Protein AF-A0A1Q3K6P3-F1 (afdb_monomer_lite)

Foldseek 3Di:
DFFWAFPVVRDTDDLQDDPPDPLPNLCVLLVVLVVLLVVLLPDLDPVSLVVNLVSLVVQLVSLVVCVCVQQDDDPNTGIDGDPNSVVSNVVSVVSNVCSVDRDHDDPPVVVVVVPPPDDDD

Structure (mmCIF, N/CA/C/O backbone):
data_AF-A0A1Q3K6P3-F1
#
_entry.id   AF-A0A1Q3K6P3-F1
#
loop_
_atom_site.group_PDB
_atom_site.id
_atom_site.type_symbol
_atom_site.label_atom_id
_atom_site.label_alt_id
_atom_site.label_comp_id
_atom_site.label_asym_id
_atom_site.label_entity_id
_atom_site.label_seq_id
_atom_site.pdbx_PDB_ins_code
_atom_site.Cartn_x
_atom_site.Cartn_y
_atom_site.Cartn_z
_atom_site.occupancy
_atom_site.B_iso_or_equiv
_atom_site.auth_seq_id
_atom_site.auth_comp_id
_atom_site.auth_asym_id
_atom_site.auth_atom_id
_atom_site.pdbx_PDB_model_num
ATOM 1 N N . MET A 1 1 ? 8.022 -10.557 -2.639 1.00 81.94 1 MET A N 1
ATOM 2 C CA . MET A 1 1 ? 6.909 -10.798 -3.584 1.00 81.94 1 MET A CA 1
ATOM 3 C C . MET A 1 1 ? 7.077 -9.873 -4.776 1.00 81.94 1 MET A C 1
ATOM 5 O O . MET A 1 1 ? 7.142 -8.666 -4.547 1.00 81.94 1 MET A O 1
ATOM 9 N N . PRO A 1 2 ? 7.186 -10.412 -6.000 1.00 88.62 2 PRO A N 1
ATOM 10 C CA . PRO A 1 2 ? 7.361 -9.609 -7.206 1.00 88.62 2 PRO A CA 1
ATOM 11 C C . PRO A 1 2 ? 6.082 -8.830 -7.526 1.00 88.62 2 PRO A C 1
ATOM 13 O O . PRO A 1 2 ? 4.973 -9.328 -7.317 1.00 88.62 2 PRO A O 1
ATOM 16 N N . TRP A 1 3 ? 6.238 -7.586 -7.973 1.00 89.81 3 TRP A N 1
ATOM 17 C CA . TRP A 1 3 ? 5.133 -6.719 -8.397 1.00 89.81 3 TRP A CA 1
ATOM 18 C C . TRP A 1 3 ? 5.070 -6.627 -9.914 1.00 89.81 3 TRP A C 1
ATOM 20 O O . TRP A 1 3 ? 3.981 -6.697 -10.481 1.00 89.81 3 TRP A O 1
ATOM 30 N N . VAL A 1 4 ? 6.231 -6.522 -10.556 1.00 91.00 4 VAL A N 1
ATOM 31 C CA . VAL A 1 4 ? 6.359 -6.406 -12.003 1.00 91.00 4 VAL A CA 1
ATOM 32 C C . VAL A 1 4 ? 7.633 -7.104 -12.478 1.00 91.00 4 VAL A C 1
ATOM 34 O O . VAL A 1 4 ? 8.648 -7.052 -11.785 1.00 91.00 4 VAL A O 1
ATOM 37 N N . HIS A 1 5 ? 7.590 -7.713 -13.660 1.00 90.25 5 HIS A N 1
ATOM 38 C CA . HIS A 1 5 ? 8.774 -8.173 -14.383 1.00 90.25 5 HIS A CA 1
ATOM 39 C C . HIS A 1 5 ? 8.963 -7.357 -15.674 1.00 90.25 5 HIS A C 1
ATOM 41 O O . HIS A 1 5 ? 7.995 -7.100 -16.392 1.00 90.25 5 HIS A O 1
ATOM 47 N N . ILE A 1 6 ? 10.188 -6.891 -15.933 1.00 87.50 6 ILE A N 1
ATOM 48 C CA . ILE A 1 6 ? 10.556 -6.130 -17.135 1.00 87.50 6 ILE A CA 1
ATOM 49 C C . ILE A 1 6 ? 11.456 -7.017 -17.999 1.00 87.50 6 ILE A C 1
ATOM 51 O O . ILE A 1 6 ? 12.606 -7.262 -17.634 1.00 87.50 6 ILE A O 1
ATOM 55 N N . GLU A 1 7 ? 10.930 -7.465 -19.139 1.00 85.00 7 GLU A N 1
ATOM 56 C CA . GLU A 1 7 ? 11.573 -8.447 -20.027 1.00 85.00 7 GLU A CA 1
ATOM 57 C C . GLU A 1 7 ? 12.905 -7.957 -20.621 1.00 85.00 7 GLU A C 1
ATOM 59 O O . GLU A 1 7 ? 13.891 -8.689 -20.624 1.00 85.00 7 GLU A O 1
ATOM 64 N N . SER A 1 8 ? 12.987 -6.703 -21.076 1.00 81.94 8 SER A N 1
ATOM 65 C CA . SER A 1 8 ? 14.176 -6.182 -21.778 1.00 81.94 8 SER A CA 1
ATOM 66 C C . SER A 1 8 ? 15.452 -6.159 -20.964 1.00 81.94 8 SER A C 1
ATOM 68 O O . SER A 1 8 ? 16.539 -6.404 -21.482 1.00 81.94 8 SER A O 1
ATOM 70 N N . VAL A 1 9 ? 15.318 -5.835 -19.685 1.00 82.88 9 VAL A N 1
ATOM 71 C CA . VAL A 1 9 ? 16.425 -5.775 -18.731 1.00 82.88 9 VAL A CA 1
ATOM 72 C C . VAL A 1 9 ? 16.454 -7.002 -17.822 1.00 82.88 9 VAL A C 1
ATOM 74 O O . VAL A 1 9 ? 17.298 -7.064 -16.931 1.00 82.88 9 VAL A O 1
ATOM 77 N N . ASN A 1 10 ? 15.547 -7.965 -18.042 1.00 84.31 10 ASN A N 1
ATOM 78 C CA . ASN A 1 10 ? 15.338 -9.159 -17.222 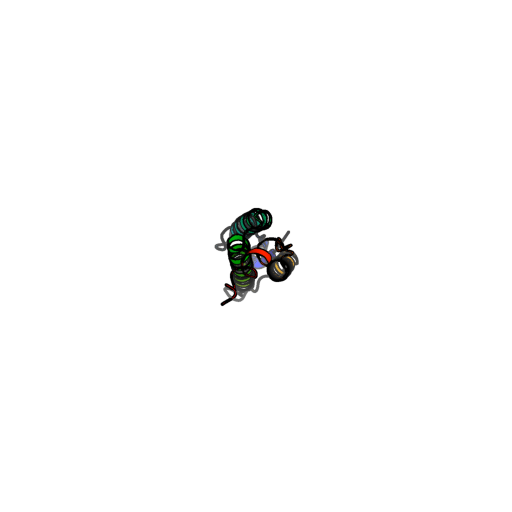1.00 84.31 10 ASN A CA 1
ATOM 79 C C . ASN A 1 10 ? 15.348 -8.834 -15.717 1.00 84.31 10 ASN A C 1
ATOM 81 O O . ASN A 1 10 ? 16.100 -9.407 -14.924 1.00 84.31 10 ASN A O 1
ATOM 85 N N . LEU A 1 11 ? 14.547 -7.835 -15.334 1.00 85.44 11 LEU A N 1
ATOM 86 C CA . LEU A 1 11 ? 14.558 -7.269 -13.989 1.00 85.44 11 LEU A CA 1
ATOM 87 C C . LEU A 1 11 ? 13.208 -7.461 -13.311 1.00 85.44 11 LEU A C 1
ATOM 89 O O . LEU A 1 11 ? 12.161 -7.046 -13.810 1.00 85.44 11 LEU A O 1
ATOM 93 N N . THR A 1 12 ? 13.242 -8.072 -12.128 1.00 86.75 12 THR A N 1
ATOM 94 C CA . THR A 1 12 ? 12.048 -8.295 -11.313 1.00 86.75 12 THR A CA 1
ATOM 95 C C . THR A 1 12 ? 11.956 -7.228 -10.235 1.00 86.75 12 THR A C 1
ATOM 97 O O . THR A 1 12 ? 12.736 -7.211 -9.288 1.00 86.75 12 THR A O 1
ATOM 100 N N . VAL A 1 13 ? 10.971 -6.347 -10.371 1.00 88.81 13 VAL A N 1
ATOM 101 C CA . VAL A 1 13 ? 10.717 -5.238 -9.454 1.00 88.81 13 VAL A CA 1
ATOM 102 C C . VAL A 1 13 ? 9.748 -5.688 -8.362 1.00 88.81 13 VAL A C 1
ATOM 104 O O . VAL A 1 13 ? 8.706 -6.301 -8.621 1.00 88.81 13 VAL A O 1
ATOM 107 N N . SER A 1 14 ? 10.053 -5.341 -7.117 1.00 90.25 14 SER A N 1
ATOM 108 C CA . SER A 1 14 ? 9.166 -5.507 -5.965 1.00 90.25 14 SER A CA 1
ATOM 109 C C . SER A 1 14 ? 8.840 -4.155 -5.332 1.00 90.25 14 SER A C 1
ATOM 111 O O . SER A 1 14 ? 9.414 -3.132 -5.679 1.00 90.25 14 SER A O 1
ATOM 113 N N . GLY A 1 15 ? 7.936 -4.116 -4.355 1.00 83.50 15 GLY A N 1
ATOM 114 C CA . GLY A 1 15 ? 7.649 -2.861 -3.655 1.00 83.50 15 GLY A CA 1
ATOM 115 C C . GLY A 1 15 ? 8.813 -2.307 -2.815 1.00 83.50 15 GLY A C 1
ATOM 116 O O . GLY A 1 15 ? 8.825 -1.115 -2.508 1.00 83.50 15 GLY A O 1
ATOM 117 N N . VAL A 1 16 ? 9.760 -3.156 -2.403 1.00 88.56 16 VAL A N 1
ATOM 118 C CA . VAL A 1 16 ? 10.859 -2.801 -1.479 1.00 88.56 16 VAL A CA 1
ATOM 119 C C . VAL A 1 16 ? 12.180 -2.644 -2.224 1.00 88.56 16 VAL A C 1
ATOM 121 O O . VAL A 1 16 ? 12.956 -1.734 -1.930 1.00 88.56 16 VAL A O 1
ATOM 124 N N . ASP A 1 17 ? 12.398 -3.531 -3.188 1.00 88.31 17 ASP A N 1
ATOM 125 C CA . ASP A 1 17 ? 13.557 -3.556 -4.061 1.00 8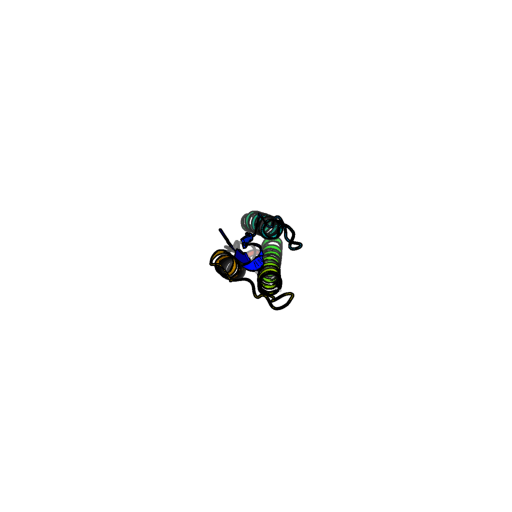8.31 17 ASP A CA 1
ATOM 126 C C . ASP A 1 17 ? 13.123 -3.257 -5.498 1.00 88.31 17 ASP A C 1
ATOM 128 O O . ASP A 1 17 ? 12.345 -4.003 -6.100 1.00 88.31 17 ASP A O 1
ATOM 132 N N . THR A 1 18 ? 13.605 -2.123 -5.992 1.00 85.75 18 THR A N 1
ATOM 133 C CA . THR A 1 18 ? 13.341 -1.567 -7.319 1.00 85.75 18 THR A CA 1
ATOM 134 C C . THR A 1 18 ? 14.647 -1.137 -7.988 1.00 85.75 18 THR A C 1
ATOM 136 O O . THR A 1 18 ? 14.652 -0.165 -8.756 1.00 85.75 18 THR A O 1
ATOM 139 N N . GLU A 1 19 ? 15.770 -1.752 -7.610 1.00 83.75 19 GLU A N 1
ATOM 140 C CA . GLU A 1 19 ? 17.081 -1.400 -8.150 1.00 83.75 19 GLU A CA 1
ATOM 141 C C . GLU A 1 19 ? 17.071 -1.397 -9.686 1.00 83.75 19 GLU A C 1
ATOM 143 O O . GLU A 1 19 ? 16.326 -2.131 -10.329 1.00 83.75 19 GLU A O 1
ATOM 148 N N . GLY A 1 20 ? 17.824 -0.474 -10.288 1.00 79.94 20 GLY A N 1
ATOM 149 C CA . GLY A 1 20 ? 17.829 -0.282 -11.743 1.00 79.94 20 GLY A CA 1
ATOM 150 C C . GLY A 1 20 ? 16.628 0.485 -12.318 1.00 79.94 20 GLY A C 1
ATOM 151 O O . GLY A 1 20 ? 16.615 0.761 -13.514 1.00 79.94 20 GLY A O 1
ATOM 152 N N . THR A 1 21 ? 15.648 0.898 -11.503 1.00 85.06 21 THR A N 1
ATOM 153 C CA . THR A 1 21 ? 14.481 1.680 -11.962 1.00 85.06 21 THR A CA 1
ATOM 154 C C . THR A 1 21 ? 14.372 3.046 -11.279 1.00 85.06 21 THR A C 1
ATOM 156 O O . THR A 1 21 ? 14.919 3.288 -10.204 1.00 85.06 21 THR A O 1
ATOM 159 N N . ARG A 1 22 ? 13.599 3.962 -11.879 1.00 85.44 22 ARG A N 1
ATOM 160 C CA . ARG A 1 22 ? 13.292 5.288 -11.305 1.00 85.44 22 ARG A CA 1
ATOM 161 C C . ARG A 1 22 ? 12.042 5.291 -10.411 1.00 85.44 22 ARG A C 1
ATOM 163 O O . ARG A 1 22 ? 11.524 6.361 -10.099 1.00 85.44 22 ARG A O 1
ATOM 170 N N . PHE A 1 23 ? 11.539 4.122 -10.003 1.00 85.00 23 PHE A N 1
ATOM 171 C CA . PHE A 1 23 ? 10.300 4.010 -9.221 1.00 85.00 23 PHE A CA 1
ATOM 172 C C . PHE A 1 23 ? 10.465 4.351 -7.730 1.00 85.00 23 PHE A C 1
ATOM 174 O O . PHE A 1 23 ? 9.468 4.613 -7.051 1.00 85.00 23 PHE A O 1
ATOM 181 N N . GLY A 1 24 ? 11.703 4.409 -7.222 1.00 87.62 24 GLY A N 1
ATOM 182 C CA . GLY A 1 24 ? 11.969 4.549 -5.785 1.00 87.62 24 GLY A CA 1
ATOM 183 C C . GLY A 1 24 ? 11.464 3.331 -5.006 1.00 87.62 24 GLY A C 1
ATOM 184 O O . GLY A 1 24 ? 11.177 2.313 -5.607 1.00 87.62 24 GLY A O 1
ATOM 185 N N . LYS A 1 25 ? 11.308 3.417 -3.677 1.00 89.69 25 LYS A N 1
ATOM 186 C CA . LYS A 1 25 ? 10.893 2.26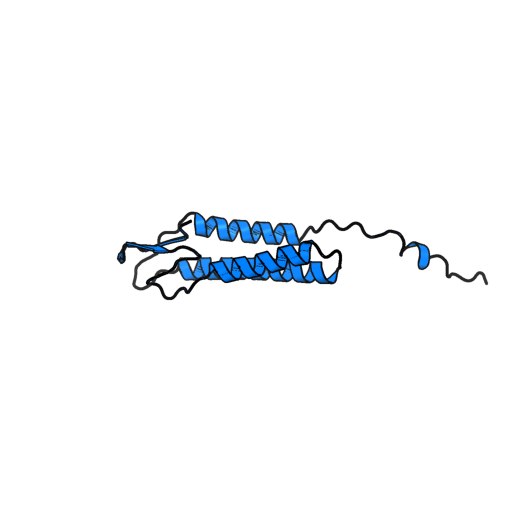8 -2.841 1.00 89.69 25 LYS A CA 1
ATOM 187 C C . LYS A 1 25 ? 9.438 2.400 -2.344 1.00 89.69 25 LYS A C 1
ATOM 189 O O . LYS A 1 25 ? 9.208 2.843 -1.215 1.00 89.69 25 LYS A O 1
ATOM 194 N N . PRO A 1 26 ? 8.425 2.075 -3.163 1.00 90.25 26 PRO A N 1
ATOM 195 C CA . PRO A 1 26 ? 7.032 2.447 -2.906 1.00 90.25 26 PRO A CA 1
ATOM 196 C C . PRO A 1 26 ? 6.360 1.721 -1.738 1.00 90.25 26 PRO A C 1
ATOM 198 O O . PRO A 1 26 ? 5.397 2.259 -1.185 1.00 90.25 26 PRO A O 1
ATOM 201 N N . ALA A 1 27 ? 6.854 0.551 -1.320 1.00 92.19 27 ALA A N 1
ATOM 202 C CA . ALA A 1 27 ? 6.297 -0.189 -0.185 1.00 92.19 27 ALA A CA 1
ATOM 203 C C . ALA A 1 27 ? 6.470 0.539 1.156 1.00 92.19 27 ALA A C 1
ATOM 205 O O . ALA A 1 27 ? 5.639 0.368 2.046 1.00 92.19 27 ALA A O 1
ATOM 206 N N . TYR A 1 28 ? 7.490 1.390 1.313 1.00 93.12 28 TYR A N 1
ATOM 207 C CA . TYR A 1 28 ? 7.752 2.060 2.593 1.00 93.12 28 TYR A CA 1
ATOM 208 C C . TYR A 1 28 ? 6.631 3.013 3.009 1.00 93.12 28 TYR A C 1
ATOM 210 O O . TYR A 1 28 ? 6.297 3.084 4.189 1.00 93.12 28 TYR A O 1
ATOM 218 N N . ILE A 1 29 ? 5.989 3.691 2.054 1.00 94.56 29 ILE A N 1
ATOM 219 C CA . ILE A 1 29 ? 4.827 4.540 2.351 1.00 94.56 29 ILE A CA 1
ATOM 220 C C . ILE A 1 29 ? 3.636 3.688 2.802 1.00 94.56 29 ILE A C 1
ATOM 222 O O . ILE A 1 29 ? 2.934 4.077 3.735 1.00 94.56 29 ILE A O 1
ATOM 226 N N . HIS A 1 30 ? 3.439 2.499 2.220 1.00 95.31 30 HIS A N 1
ATOM 227 C CA . HIS A 1 30 ? 2.424 1.568 2.714 1.00 95.31 30 HIS A CA 1
ATOM 228 C C . HIS A 1 30 ? 2.725 1.116 4.142 1.00 95.31 30 HIS A C 1
ATOM 230 O O . HIS A 1 30 ? 1.822 1.156 4.973 1.00 95.31 30 HIS A O 1
ATOM 236 N N . PHE A 1 31 ? 3.973 0.752 4.450 1.00 95.19 31 PHE A N 1
ATOM 237 C CA . PHE A 1 31 ? 4.367 0.349 5.803 1.00 95.19 31 PHE A CA 1
ATOM 238 C C . PHE A 1 31 ? 4.175 1.470 6.825 1.00 95.19 31 PHE A C 1
ATOM 240 O O . PHE A 1 31 ? 3.621 1.228 7.895 1.00 95.19 31 PHE A O 1
ATOM 247 N N . MET A 1 32 ? 4.553 2.703 6.480 1.00 96.25 32 MET A N 1
ATOM 248 C CA . MET A 1 32 ? 4.335 3.870 7.333 1.00 96.25 32 MET A CA 1
ATOM 249 C C . MET A 1 32 ? 2.839 4.102 7.599 1.00 96.25 32 MET A C 1
ATOM 251 O O . MET A 1 32 ? 2.432 4.233 8.751 1.00 96.25 32 MET A O 1
ATOM 255 N N . LEU A 1 33 ? 2.006 4.115 6.551 1.00 95.62 33 LEU A N 1
ATOM 256 C CA . LEU A 1 33 ? 0.563 4.344 6.681 1.00 95.62 33 LEU A CA 1
ATOM 257 C C . LEU A 1 33 ? -0.136 3.223 7.458 1.00 95.62 33 LEU A C 1
ATOM 259 O O . LEU A 1 33 ? -0.974 3.508 8.307 1.00 95.62 33 LEU A O 1
ATOM 263 N N . VAL A 1 34 ? 0.225 1.962 7.210 1.00 95.12 34 VAL A N 1
ATOM 264 C CA . VAL A 1 34 ? -0.302 0.813 7.962 1.00 95.12 34 VAL A CA 1
ATOM 265 C C . VAL A 1 34 ? 0.112 0.894 9.431 1.00 95.12 34 VAL A C 1
ATOM 267 O O . VAL A 1 34 ? -0.723 0.672 10.302 1.00 95.12 34 VAL A O 1
ATOM 270 N N . GLY A 1 35 ? 1.357 1.282 9.722 1.00 95.06 35 GLY A N 1
ATOM 271 C CA . GLY A 1 35 ? 1.813 1.523 11.092 1.00 95.06 35 GLY A CA 1
ATOM 272 C C . GLY A 1 35 ? 0.960 2.570 11.813 1.00 95.06 35 GLY A C 1
ATOM 273 O O . GLY A 1 35 ? 0.496 2.324 12.925 1.00 95.06 35 GLY A O 1
ATOM 274 N N . LEU A 1 36 ? 0.669 3.699 11.156 1.00 94.25 36 LEU A N 1
ATOM 275 C CA . LEU A 1 36 ? -0.220 4.731 11.704 1.00 94.25 36 LEU A CA 1
ATOM 276 C C . LEU A 1 36 ? -1.644 4.205 11.926 1.00 94.25 36 LEU A C 1
ATOM 278 O O . LEU A 1 36 ? -2.207 4.409 12.999 1.00 94.25 36 LEU A O 1
ATOM 282 N N . ILE A 1 37 ? -2.212 3.495 10.949 1.00 93.56 37 ILE A N 1
ATOM 283 C CA . ILE A 1 37 ? -3.553 2.895 11.033 1.00 93.56 37 ILE A CA 1
ATOM 284 C C . ILE A 1 37 ? -3.662 1.949 12.230 1.00 93.56 37 ILE A C 1
ATOM 286 O O . ILE A 1 37 ? -4.621 2.025 13.000 1.00 93.56 37 ILE A O 1
ATOM 290 N N . ILE A 1 38 ? -2.659 1.095 12.436 1.00 92.56 38 ILE A N 1
ATOM 291 C CA . ILE A 1 38 ? -2.607 0.178 13.577 1.00 92.56 38 ILE A CA 1
ATOM 292 C C . ILE A 1 38 ? -2.587 0.967 14.890 1.00 92.56 38 ILE A C 1
ATOM 294 O O . ILE A 1 38 ? -3.408 0.700 15.764 1.00 92.56 38 ILE A O 1
ATOM 298 N N . VAL A 1 39 ? -1.724 1.982 15.015 1.00 92.44 39 VAL A N 1
ATOM 299 C CA . VAL A 1 39 ? -1.644 2.821 16.224 1.00 92.44 39 VAL A CA 1
ATOM 300 C C . VAL A 1 39 ? -2.980 3.513 16.517 1.00 92.44 39 VAL A C 1
ATOM 302 O O . VAL A 1 39 ? -3.485 3.416 17.635 1.00 92.44 39 VAL A O 1
ATOM 305 N N . PHE A 1 40 ? -3.605 4.152 15.522 1.00 90.31 40 PHE A N 1
ATOM 306 C CA . PHE A 1 40 ? -4.898 4.821 15.705 1.00 90.31 40 PHE A CA 1
ATOM 307 C C . PHE A 1 40 ? -6.049 3.850 15.980 1.00 90.31 40 PHE A C 1
ATOM 309 O O . PHE A 1 40 ? -7.010 4.232 16.646 1.00 90.31 40 PHE A O 1
ATOM 316 N N . SER A 1 41 ? -5.947 2.593 15.541 1.00 88.31 41 SER A N 1
ATOM 317 C CA . SER A 1 41 ? -6.957 1.563 15.815 1.00 88.31 41 SER A CA 1
ATOM 318 C C . SER A 1 41 ? -7.037 1.185 17.299 1.00 88.31 41 SER A C 1
ATOM 320 O O . SER A 1 41 ? -8.104 0.788 17.765 1.00 88.31 41 SER A O 1
ATOM 322 N N . PHE A 1 42 ? -5.953 1.349 18.068 1.00 89.00 42 PHE A N 1
ATOM 323 C CA . PHE A 1 42 ? -5.956 1.111 19.518 1.00 89.00 42 PHE A CA 1
ATOM 324 C C . PHE A 1 42 ? -6.524 2.283 20.334 1.00 89.00 42 PHE A C 1
ATOM 326 O O . PHE A 1 42 ? -6.919 2.103 21.488 1.00 89.00 42 PHE A O 1
ATOM 333 N N . ILE A 1 43 ? -6.605 3.480 19.751 1.00 88.69 43 ILE A N 1
ATOM 334 C CA . ILE A 1 43 ? -7.084 4.680 20.439 1.00 88.69 43 ILE A CA 1
ATOM 335 C C . ILE A 1 43 ? -8.615 4.743 20.327 1.00 88.69 43 ILE A C 1
ATOM 337 O O . ILE A 1 43 ? -9.172 4.974 19.255 1.00 88.69 43 ILE A O 1
ATOM 341 N N . LYS A 1 44 ? -9.326 4.591 21.453 1.00 83.50 44 LYS A N 1
ATOM 342 C CA . LYS A 1 44 ? -10.807 4.607 21.530 1.00 83.50 44 LYS A CA 1
ATOM 343 C C . LYS A 1 44 ? -11.418 6.015 21.449 1.00 83.50 44 LYS A C 1
ATOM 345 O O . LYS A 1 44 ? -12.392 6.312 22.129 1.00 83.50 44 LYS A O 1
ATOM 350 N N . GLN A 1 45 ? -10.828 6.893 20.650 1.00 85.88 45 GLN A N 1
ATOM 351 C CA . GLN A 1 45 ? -11.260 8.278 20.502 1.00 85.88 45 GLN A CA 1
ATOM 352 C C . GLN A 1 45 ? -11.877 8.491 19.121 1.00 85.88 45 GLN A C 1
ATOM 354 O O . GLN A 1 45 ? -11.413 7.941 18.121 1.00 85.88 45 GLN A O 1
ATOM 359 N N . ILE A 1 46 ? -12.918 9.321 19.043 1.00 85.31 46 ILE A N 1
ATOM 360 C CA . ILE A 1 46 ? -13.620 9.602 17.780 1.00 85.31 46 ILE A CA 1
ATOM 361 C C . ILE A 1 46 ? -12.695 10.241 16.741 1.00 85.31 46 ILE A C 1
ATOM 363 O O . ILE A 1 46 ? -12.777 9.896 15.560 1.00 85.31 46 ILE A O 1
ATOM 367 N N . TRP A 1 47 ? -11.784 11.128 17.160 1.00 88.06 47 TRP A N 1
ATOM 368 C CA . TRP A 1 47 ? -10.838 11.747 16.228 1.00 88.06 47 TRP A CA 1
ATOM 369 C C . TRP A 1 47 ? -9.908 10.689 15.620 1.00 88.06 47 TRP A C 1
ATOM 371 O O . TRP A 1 47 ? -9.743 10.661 14.403 1.00 88.06 47 TRP A O 1
ATOM 381 N N . ALA A 1 48 ? -9.384 9.764 16.435 1.00 89.19 48 ALA A N 1
ATOM 382 C CA . ALA A 1 48 ? -8.486 8.705 15.980 1.00 89.19 48 ALA A CA 1
ATOM 383 C C . ALA A 1 48 ? -9.127 7.853 14.878 1.00 89.19 48 ALA A C 1
ATOM 385 O O . ALA A 1 48 ? -8.478 7.538 13.886 1.00 89.19 48 ALA A O 1
ATOM 386 N N . LYS A 1 49 ? -10.431 7.575 14.979 1.00 86.50 49 LYS A N 1
ATOM 387 C CA . LYS A 1 49 ? -11.181 6.865 13.933 1.00 86.50 49 LYS A CA 1
ATOM 388 C C . LYS A 1 49 ? -11.290 7.637 12.622 1.00 86.50 49 LYS A C 1
ATOM 390 O O . LYS A 1 49 ? -11.130 7.043 11.559 1.00 86.50 49 LYS A O 1
ATOM 395 N N . ARG A 1 50 ? -11.539 8.951 12.684 1.00 90.38 50 ARG A N 1
ATOM 396 C CA . ARG A 1 50 ? -11.593 9.808 11.486 1.00 90.38 50 ARG A CA 1
ATOM 397 C C . ARG A 1 50 ? -10.242 9.834 10.770 1.00 90.38 50 ARG A C 1
ATOM 399 O O . ARG A 1 50 ? -10.197 9.701 9.551 1.00 90.38 50 ARG A O 1
ATOM 406 N N . PHE A 1 51 ? -9.147 9.931 11.526 1.00 93.69 51 PHE A N 1
ATOM 407 C CA . PHE A 1 51 ? -7.799 9.842 10.963 1.00 93.69 51 PHE A CA 1
ATOM 408 C C . PHE A 1 51 ? -7.479 8.446 10.430 1.00 93.69 51 PHE A C 1
ATOM 410 O O . PHE A 1 51 ? -6.857 8.335 9.380 1.00 93.69 51 PHE A O 1
ATOM 417 N N . ASN A 1 52 ? -7.951 7.387 11.088 1.00 93.88 52 ASN A N 1
ATOM 418 C CA . ASN A 1 52 ? -7.762 6.023 10.607 1.00 93.88 52 ASN A CA 1
ATOM 419 C C . ASN A 1 52 ? -8.387 5.818 9.215 1.00 93.88 52 ASN A C 1
ATOM 421 O O . ASN A 1 52 ? -7.738 5.303 8.306 1.00 93.88 52 ASN A O 1
ATOM 425 N N . LEU A 1 53 ? -9.614 6.317 9.018 1.00 94.06 53 LEU A N 1
ATOM 426 C CA . LEU A 1 53 ? -10.280 6.310 7.715 1.00 94.06 53 LEU A CA 1
ATOM 427 C C . LEU A 1 53 ? -9.501 7.120 6.665 1.00 94.06 53 LEU A C 1
ATOM 429 O O . LEU A 1 53 ? -9.310 6.648 5.545 1.00 94.06 53 LEU A O 1
ATOM 433 N N . LEU A 1 54 ? -9.003 8.307 7.034 1.00 95.62 54 LEU A N 1
ATOM 434 C CA . LEU A 1 54 ? -8.173 9.138 6.156 1.00 95.62 54 LEU A CA 1
ATOM 435 C C . LEU A 1 54 ? -6.894 8.405 5.718 1.00 95.62 54 LEU A C 1
ATOM 437 O O . LEU A 1 54 ? -6.581 8.374 4.529 1.00 95.62 54 LEU A O 1
ATOM 441 N N . PHE A 1 55 ? -6.163 7.790 6.649 1.00 96.56 55 PHE A N 1
ATOM 442 C CA . PHE A 1 55 ? -4.932 7.066 6.327 1.00 96.56 55 PHE A CA 1
ATOM 443 C C . PHE A 1 55 ? -5.192 5.819 5.486 1.00 96.56 55 PHE A C 1
ATOM 445 O O . PHE A 1 55 ? -4.411 5.536 4.578 1.00 96.56 55 PHE A O 1
ATOM 452 N N . ALA A 1 56 ? -6.293 5.102 5.727 1.00 96.31 56 ALA A N 1
ATOM 453 C CA . ALA A 1 56 ? -6.683 3.966 4.899 1.00 96.31 56 ALA A CA 1
ATOM 454 C C . ALA A 1 56 ? -7.015 4.402 3.459 1.00 96.31 56 ALA A C 1
ATOM 456 O O . ALA A 1 56 ? -6.560 3.772 2.503 1.00 96.31 56 ALA A O 1
ATOM 457 N N . ALA A 1 57 ? -7.719 5.526 3.286 1.00 96.69 57 ALA A N 1
ATOM 458 C CA . ALA A 1 57 ? -7.999 6.094 1.968 1.00 96.69 57 ALA A CA 1
ATOM 459 C C . ALA A 1 57 ? -6.716 6.553 1.248 1.00 96.69 57 ALA A C 1
ATOM 461 O O . ALA A 1 57 ? -6.536 6.260 0.066 1.00 96.69 57 ALA A O 1
ATOM 462 N N . LEU A 1 58 ? -5.787 7.203 1.960 1.00 97.44 58 LEU A N 1
ATOM 463 C CA . LEU A 1 58 ? -4.475 7.576 1.418 1.00 97.44 58 LEU A CA 1
ATOM 464 C C . LEU A 1 58 ? -3.640 6.349 1.028 1.00 97.44 58 LEU A C 1
ATOM 466 O O . LEU A 1 58 ? -2.968 6.368 -0.003 1.00 97.44 58 LEU A O 1
ATOM 470 N N . ASN A 1 59 ? -3.704 5.269 1.813 1.00 97.56 59 ASN A N 1
ATOM 471 C CA . ASN A 1 59 ? -3.027 4.012 1.501 1.00 97.56 59 ASN A CA 1
ATOM 472 C C . ASN A 1 59 ? -3.559 3.411 0.193 1.00 97.56 59 ASN A C 1
ATOM 474 O O . ASN A 1 59 ? -2.764 3.035 -0.667 1.00 97.56 59 ASN A O 1
ATOM 478 N N . LEU A 1 60 ? -4.882 3.397 0.006 1.00 97.56 60 LEU A N 1
ATOM 479 C CA . LEU A 1 60 ? -5.504 2.947 -1.238 1.00 97.56 60 LEU A CA 1
ATOM 480 C C . LEU A 1 60 ? -5.153 3.849 -2.427 1.00 97.56 60 LEU A C 1
ATOM 482 O O . LEU A 1 60 ? -4.783 3.344 -3.484 1.00 97.56 60 LEU A O 1
ATOM 486 N N . ALA A 1 61 ? -5.201 5.172 -2.260 1.00 97.56 61 ALA A N 1
ATOM 487 C CA . ALA A 1 61 ? -4.803 6.109 -3.310 1.00 97.56 61 ALA A CA 1
ATOM 488 C C . ALA A 1 61 ? -3.341 5.890 -3.740 1.00 97.56 61 ALA A C 1
ATOM 490 O O . ALA A 1 61 ? -3.036 5.862 -4.935 1.00 97.56 61 ALA A O 1
ATOM 491 N N . TRP A 1 62 ? -2.439 5.659 -2.779 1.00 97.12 62 TRP A N 1
ATOM 492 C CA . TRP A 1 62 ? -1.044 5.324 -3.059 1.00 97.12 62 TRP A CA 1
ATOM 493 C C . TRP A 1 62 ? -0.905 3.969 -3.771 1.00 97.12 62 TRP A C 1
ATOM 495 O O . TRP A 1 62 ? -0.122 3.869 -4.717 1.00 97.12 62 TRP A O 1
ATOM 505 N N . ALA A 1 63 ? -1.690 2.950 -3.398 1.00 96.56 63 ALA A N 1
ATOM 506 C CA . ALA A 1 63 ? -1.705 1.657 -4.091 1.00 96.56 63 ALA A CA 1
ATOM 507 C C . ALA A 1 63 ? -2.112 1.818 -5.561 1.00 96.56 63 ALA A C 1
ATOM 509 O O . ALA A 1 63 ? -1.411 1.338 -6.449 1.00 96.56 63 ALA A O 1
ATOM 510 N N . ILE A 1 64 ? -3.201 2.549 -5.825 1.00 96.50 64 ILE A N 1
ATOM 511 C CA . ILE A 1 64 ? -3.701 2.813 -7.183 1.00 96.50 64 ILE A CA 1
ATOM 512 C C . ILE A 1 64 ? -2.656 3.582 -7.996 1.00 96.50 64 ILE A C 1
ATOM 514 O O . ILE A 1 64 ? -2.354 3.208 -9.128 1.00 96.50 64 ILE A O 1
ATOM 518 N N . LYS A 1 65 ? -2.042 4.620 -7.416 1.00 94.88 65 LYS A N 1
ATOM 519 C CA . LYS A 1 65 ? -0.965 5.373 -8.071 1.00 94.88 65 LYS A CA 1
ATOM 520 C C . LYS A 1 65 ? 0.211 4.469 -8.448 1.00 94.88 65 LYS A C 1
ATOM 522 O O . LYS A 1 65 ? 0.711 4.579 -9.563 1.00 94.88 65 LYS A O 1
ATOM 527 N N . ASN A 1 66 ? 0.644 3.563 -7.567 1.00 93.50 66 ASN A N 1
ATOM 528 C CA . ASN A 1 66 ? 1.715 2.612 -7.891 1.00 93.50 66 ASN A CA 1
ATOM 529 C C . ASN A 1 66 ? 1.286 1.585 -8.937 1.00 93.50 66 ASN A C 1
ATOM 531 O O . ASN A 1 66 ? 2.072 1.286 -9.829 1.00 93.50 66 ASN A O 1
ATOM 535 N N . PHE A 1 67 ? 0.042 1.111 -8.884 1.00 94.00 67 PHE A N 1
ATOM 536 C CA . PHE A 1 67 ? -0.511 0.236 -9.911 1.00 94.00 67 PHE A CA 1
ATOM 537 C C . PHE A 1 67 ? -0.432 0.898 -11.290 1.00 94.00 67 PHE A C 1
ATOM 539 O O . PHE A 1 67 ? 0.110 0.311 -12.217 1.00 94.00 67 PHE A O 1
ATOM 546 N N . VAL A 1 68 ? -0.882 2.146 -11.430 1.00 93.56 68 VAL A N 1
ATOM 547 C CA . VAL A 1 68 ? -0.817 2.875 -12.708 1.00 93.56 68 VAL A CA 1
ATOM 548 C C . VAL A 1 68 ? 0.632 3.137 -13.135 1.00 93.56 68 VAL A C 1
ATOM 550 O O . VAL A 1 68 ? 0.993 2.895 -14.282 1.00 93.56 68 VAL A O 1
ATOM 553 N N . VAL A 1 69 ? 1.486 3.603 -12.219 1.00 91.94 69 VAL A N 1
ATOM 554 C CA . VAL A 1 69 ? 2.876 3.972 -12.539 1.00 91.94 69 VAL A CA 1
ATOM 555 C C . VAL A 1 69 ? 3.736 2.769 -12.914 1.00 91.94 69 VAL A C 1
ATOM 557 O O . VAL A 1 69 ? 4.609 2.918 -13.760 1.00 91.94 69 VAL A O 1
ATOM 560 N N . MET A 1 70 ? 3.518 1.603 -12.309 1.00 90.19 70 MET A N 1
ATOM 561 C CA . MET A 1 70 ? 4.320 0.410 -12.590 1.00 90.19 70 MET A CA 1
ATOM 562 C C . MET A 1 70 ? 3.815 -0.408 -13.769 1.00 90.19 70 MET A C 1
ATOM 564 O O . MET A 1 70 ? 4.559 -1.227 -14.287 1.00 90.19 70 MET A O 1
ATOM 568 N N . THR A 1 71 ? 2.559 -0.219 -14.174 1.00 90.06 71 THR A N 1
ATOM 569 C CA . THR A 1 71 ? 1.959 -0.969 -15.288 1.00 90.06 71 THR A CA 1
ATOM 570 C C . THR A 1 71 ? 1.938 -0.196 -16.597 1.00 90.06 71 THR A C 1
ATOM 572 O O . THR A 1 71 ? 1.552 -0.755 -17.624 1.00 90.06 71 THR A O 1
ATOM 575 N N . LYS A 1 72 ? 2.340 1.080 -16.581 1.00 90.81 72 LYS A N 1
ATOM 576 C CA . LYS A 1 72 ? 2.471 1.876 -17.800 1.00 90.81 72 LYS A CA 1
ATOM 577 C C . LYS A 1 72 ? 3.541 1.266 -18.702 1.00 90.81 72 LYS A C 1
ATOM 579 O O . LYS A 1 72 ? 4.591 0.840 -18.226 1.00 90.81 72 LYS A O 1
ATOM 584 N N . CYS A 1 73 ? 3.277 1.273 -20.000 1.00 88.19 73 CYS A N 1
ATOM 585 C CA . CYS A 1 73 ? 4.279 0.900 -20.983 1.00 88.19 73 CYS A CA 1
ATOM 586 C C . CYS A 1 73 ? 5.179 2.109 -21.258 1.00 88.19 73 CYS A C 1
ATOM 588 O O . CYS A 1 73 ? 4.681 3.219 -21.463 1.00 88.19 73 CYS A O 1
ATOM 590 N N . GLU A 1 74 ? 6.492 1.903 -21.265 1.00 85.31 74 GLU A N 1
ATOM 591 C CA . GLU A 1 74 ? 7.473 2.920 -21.647 1.00 85.31 74 GLU A CA 1
ATOM 592 C C . GLU A 1 74 ? 8.301 2.396 -22.819 1.00 85.31 74 GLU A C 1
ATOM 594 O O . GLU A 1 74 ? 8.627 1.217 -22.876 1.00 85.31 74 GLU A O 1
ATOM 599 N N . ALA A 1 75 ? 8.595 3.266 -23.790 1.00 83.19 75 ALA A N 1
ATOM 600 C CA . ALA A 1 75 ? 9.389 2.928 -24.977 1.00 83.19 75 ALA A CA 1
ATOM 601 C C . ALA A 1 75 ? 8.897 1.700 -25.787 1.00 83.19 75 ALA A C 1
ATOM 603 O O . ALA A 1 75 ? 9.682 1.062 -26.477 1.00 83.19 75 ALA A O 1
ATOM 604 N N . GLY A 1 76 ? 7.592 1.396 -25.746 1.00 82.81 76 GLY A N 1
ATOM 605 C CA . GLY A 1 76 ? 6.996 0.265 -26.473 1.00 82.81 76 GLY A CA 1
ATOM 606 C C . GLY A 1 76 ? 7.023 -1.066 -25.718 1.00 82.81 76 GLY A C 1
ATOM 607 O O . GLY A 1 76 ? 6.498 -2.051 -26.228 1.00 82.81 76 GLY A O 1
ATOM 608 N N . GLU A 1 77 ? 7.556 -1.092 -24.495 1.00 83.56 77 GLU A N 1
ATOM 609 C CA . GLU A 1 77 ? 7.595 -2.284 -23.653 1.00 83.56 77 GLU A CA 1
ATOM 610 C C . GLU A 1 77 ? 6.630 -2.164 -22.481 1.00 83.56 77 GLU A C 1
ATOM 612 O O . GLU A 1 77 ? 6.595 -1.158 -21.765 1.00 83.56 77 GLU A O 1
ATOM 617 N N . CYS A 1 78 ? 5.820 -3.205 -22.298 1.00 87.75 78 CYS A N 1
ATOM 618 C CA . CYS A 1 78 ? 4.824 -3.265 -21.244 1.00 87.75 78 CYS A CA 1
ATOM 619 C C . CYS A 1 78 ? 5.288 -4.223 -20.140 1.00 87.75 78 CYS A C 1
ATOM 621 O O . CYS A 1 78 ? 5.462 -5.411 -20.414 1.00 87.75 78 CYS A O 1
ATOM 623 N N . PRO A 1 79 ? 5.454 -3.740 -18.901 1.00 89.81 79 PRO A N 1
ATOM 624 C CA . PRO A 1 79 ? 5.819 -4.589 -17.775 1.00 89.81 79 PRO A CA 1
ATOM 625 C C . PRO A 1 79 ? 4.783 -5.690 -17.505 1.00 89.81 79 PRO A C 1
ATOM 627 O O . PRO A 1 79 ? 3.572 -5.436 -17.501 1.00 89.81 79 PRO A O 1
ATOM 630 N N . GLU A 1 80 ? 5.250 -6.903 -17.207 1.00 91.31 80 GLU A N 1
ATOM 631 C CA . GLU A 1 80 ? 4.384 -8.019 -16.835 1.00 91.31 80 GLU A CA 1
ATOM 632 C C . GLU A 1 80 ? 3.920 -7.864 -15.381 1.00 91.31 80 GLU A C 1
ATOM 634 O O . GLU A 1 80 ? 4.724 -7.726 -14.456 1.00 91.31 80 GLU A O 1
ATOM 639 N N . LYS A 1 81 ? 2.601 -7.877 -15.167 1.00 92.00 81 LYS A N 1
ATOM 640 C CA . LYS A 1 81 ? 1.983 -7.701 -13.846 1.00 92.00 81 LYS A CA 1
ATOM 641 C C . LYS A 1 81 ? 2.096 -8.985 -13.040 1.00 92.00 81 LYS A C 1
ATOM 643 O O . LYS A 1 81 ? 1.546 -10.009 -13.427 1.00 92.00 81 LYS A O 1
ATOM 648 N N . GLN A 1 82 ? 2.712 -8.897 -11.870 1.00 94.12 82 GLN A N 1
ATOM 649 C CA . GLN A 1 82 ? 2.882 -10.031 -10.971 1.00 94.12 82 GLN A CA 1
ATOM 650 C C . GLN A 1 82 ? 1.889 -9.971 -9.804 1.00 94.12 82 GLN A C 1
ATOM 652 O O . GLN A 1 82 ? 1.339 -8.920 -9.454 1.00 94.12 82 GLN A O 1
ATOM 657 N N . THR A 1 83 ? 1.671 -11.115 -9.155 1.00 92.19 83 THR A N 1
ATOM 658 C CA . THR A 1 83 ? 0.656 -11.288 -8.102 1.00 92.19 83 THR A CA 1
ATOM 659 C C . THR A 1 83 ? 0.805 -10.301 -6.942 1.00 92.19 83 THR A C 1
ATOM 661 O O . THR A 1 83 ? -0.194 -9.864 -6.372 1.00 92.19 83 THR A O 1
ATOM 664 N N . GLY A 1 84 ? 2.034 -9.895 -6.599 1.00 92.19 84 GLY A N 1
ATOM 665 C CA . GLY A 1 84 ? 2.275 -8.975 -5.487 1.00 92.19 84 GLY A CA 1
ATOM 666 C C . GLY A 1 84 ? 1.616 -7.606 -5.671 1.00 92.19 84 GLY A C 1
ATOM 667 O O . GLY A 1 84 ? 1.172 -7.015 -4.687 1.00 92.19 84 GLY A O 1
ATOM 668 N N . LEU A 1 85 ? 1.490 -7.131 -6.914 1.00 92.00 85 LEU A N 1
ATOM 669 C CA . LEU A 1 85 ? 0.857 -5.848 -7.207 1.00 92.00 85 LEU A CA 1
ATOM 670 C C . LEU A 1 85 ? -0.668 -5.913 -7.022 1.00 92.00 85 LEU A C 1
ATOM 672 O O . LEU A 1 85 ? -1.263 -5.005 -6.445 1.00 92.00 85 LEU A O 1
ATOM 676 N N . TYR A 1 86 ? -1.300 -7.010 -7.449 1.00 93.44 86 TYR A N 1
ATOM 677 C CA . TYR A 1 86 ? -2.731 -7.239 -7.225 1.00 93.44 86 TYR A CA 1
ATOM 678 C C . TYR A 1 86 ? -3.056 -7.393 -5.739 1.00 93.44 86 TYR A C 1
ATOM 680 O O . TYR A 1 86 ? -4.003 -6.780 -5.248 1.00 93.44 86 TYR A O 1
ATOM 688 N N . LEU A 1 87 ? -2.241 -8.162 -5.010 1.00 94.19 87 LEU A N 1
ATOM 689 C CA . LEU A 1 87 ? -2.413 -8.353 -3.571 1.00 94.19 87 LEU A CA 1
ATOM 690 C C . LEU A 1 87 ? -2.324 -7.037 -2.802 1.00 94.19 87 LEU A C 1
ATOM 692 O O . LEU A 1 87 ? -3.108 -6.830 -1.882 1.00 94.19 87 LEU A O 1
ATOM 696 N N . LEU A 1 88 ? -1.418 -6.136 -3.191 1.00 94.69 88 LEU A N 1
ATOM 697 C CA . LEU A 1 88 ? -1.312 -4.815 -2.579 1.00 94.69 88 LEU A CA 1
ATOM 698 C C . LEU A 1 88 ? -2.618 -4.023 -2.712 1.00 94.69 88 LEU A C 1
ATOM 700 O O . LEU A 1 88 ? -3.125 -3.513 -1.717 1.00 94.69 88 LEU A O 1
ATOM 704 N N . VAL A 1 89 ? -3.175 -3.940 -3.924 1.00 95.38 89 VAL A N 1
ATOM 705 C CA . VAL A 1 89 ? -4.418 -3.194 -4.174 1.00 95.38 89 VAL A CA 1
ATOM 706 C C . VAL A 1 89 ? -5.581 -3.809 -3.397 1.00 95.38 89 VAL A C 1
ATOM 708 O O . VAL A 1 89 ? -6.312 -3.090 -2.718 1.00 95.38 89 VAL A O 1
ATOM 711 N N . VAL A 1 90 ? -5.723 -5.138 -3.435 1.00 96.75 90 VAL A N 1
ATOM 712 C CA . VAL A 1 90 ? -6.771 -5.853 -2.691 1.00 96.75 90 VAL A CA 1
ATOM 713 C C . VAL A 1 90 ? -6.623 -5.634 -1.184 1.00 96.75 90 VAL A C 1
ATOM 715 O O . VAL A 1 90 ? -7.612 -5.349 -0.510 1.00 96.75 90 VAL A O 1
ATOM 718 N N . ALA A 1 91 ? -5.401 -5.695 -0.651 1.00 95.25 91 ALA A N 1
ATOM 719 C CA . ALA A 1 91 ? -5.132 -5.442 0.760 1.00 95.25 91 ALA A CA 1
ATOM 720 C C . ALA A 1 91 ? -5.478 -4.001 1.164 1.00 95.25 91 ALA A C 1
ATOM 722 O O . ALA A 1 91 ? -6.087 -3.794 2.211 1.00 95.25 91 ALA A O 1
ATOM 723 N N . SER A 1 92 ? -5.159 -3.005 0.332 1.00 96.25 92 SER A N 1
ATOM 724 C CA . SER A 1 92 ? -5.527 -1.609 0.595 1.00 96.25 92 SER A CA 1
ATOM 725 C C . SER A 1 92 ? -7.043 -1.378 0.553 1.00 96.25 92 SER A C 1
ATOM 727 O O . SER A 1 92 ? -7.560 -0.612 1.365 1.00 96.25 92 SER A O 1
ATOM 729 N N . ILE A 1 93 ? -7.773 -2.057 -0.341 1.00 96.88 93 ILE A N 1
ATOM 730 C CA . ILE A 1 93 ? -9.246 -2.021 -0.366 1.00 96.88 93 ILE A CA 1
ATOM 731 C C . ILE A 1 93 ? -9.809 -2.647 0.912 1.00 96.88 93 ILE A C 1
ATOM 733 O O . ILE A 1 93 ? -10.664 -2.049 1.565 1.00 96.88 93 ILE A O 1
ATOM 737 N N . ALA A 1 94 ? -9.309 -3.823 1.302 1.00 95.81 94 ALA A N 1
ATOM 738 C CA . ALA A 1 94 ? -9.726 -4.486 2.532 1.00 95.81 94 ALA A CA 1
ATOM 739 C C . ALA A 1 94 ? -9.471 -3.595 3.760 1.00 95.81 94 ALA A C 1
ATOM 741 O O . ALA A 1 94 ? -10.354 -3.437 4.600 1.00 95.81 94 ALA A O 1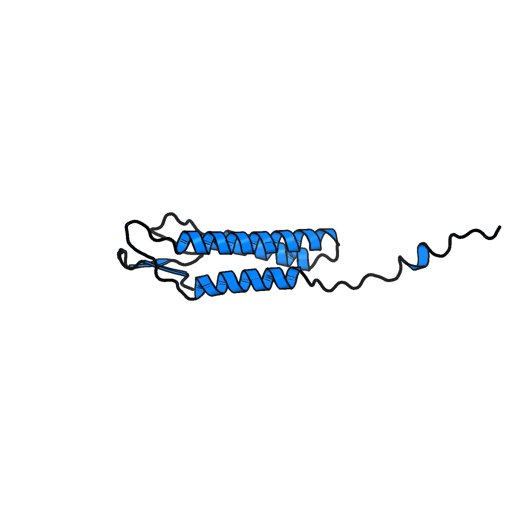
ATOM 742 N N . LEU A 1 95 ? -8.308 -2.939 3.825 1.00 94.62 95 LEU A N 1
ATOM 743 C CA . LEU A 1 95 ? -7.962 -2.011 4.899 1.00 94.62 95 LEU A CA 1
ATOM 744 C C . LEU A 1 95 ? -8.947 -0.838 4.977 1.00 94.62 95 LEU A C 1
ATOM 746 O O . LEU A 1 95 ? -9.428 -0.511 6.062 1.00 94.62 95 LEU A O 1
ATOM 750 N N . LEU A 1 96 ? -9.316 -0.256 3.835 1.00 95.44 96 LEU A N 1
ATOM 751 C CA . LEU A 1 96 ? -10.327 0.796 3.786 1.00 95.44 96 LEU A CA 1
ATOM 752 C C . LEU A 1 96 ? -11.688 0.301 4.295 1.00 95.44 96 LEU A C 1
ATOM 754 O O . LEU A 1 96 ? -12.288 0.963 5.138 1.00 95.44 96 LEU A O 1
ATOM 758 N N . ILE A 1 97 ? -12.145 -0.876 3.855 1.00 94.62 97 ILE A N 1
ATOM 759 C CA . ILE A 1 97 ? -13.407 -1.473 4.325 1.00 94.62 97 ILE A CA 1
ATOM 760 C C . ILE A 1 97 ? -13.380 -1.661 5.847 1.00 94.62 97 ILE A C 1
ATOM 762 O O . ILE A 1 97 ? -14.338 -1.298 6.525 1.00 94.62 97 ILE A O 1
ATOM 766 N N . THR A 1 98 ? -12.279 -2.161 6.414 1.00 90.00 98 THR A N 1
ATOM 767 C CA . THR A 1 98 ? -12.175 -2.316 7.875 1.00 90.00 98 THR A CA 1
ATOM 768 C C . THR A 1 98 ? -12.224 -0.978 8.617 1.00 90.00 98 THR A C 1
ATOM 770 O O . THR A 1 98 ? -12.826 -0.896 9.688 1.00 90.00 98 THR A O 1
ATOM 773 N N . ALA A 1 99 ? -11.673 0.092 8.036 1.00 90.25 99 ALA A N 1
ATOM 774 C CA . ALA A 1 99 ? -11.731 1.431 8.615 1.00 90.25 99 ALA A CA 1
ATOM 775 C C . ALA A 1 99 ? -13.147 2.044 8.585 1.00 90.25 99 ALA A C 1
ATOM 777 O O . ALA A 1 99 ? -13.458 2.878 9.437 1.00 90.25 99 ALA A O 1
ATOM 778 N N . PHE A 1 100 ? -14.015 1.617 7.657 1.00 87.81 100 PHE A N 1
ATOM 779 C CA . PHE A 1 100 ? -15.419 2.048 7.591 1.00 87.81 100 PHE A CA 1
ATOM 780 C C . PHE A 1 100 ? -16.289 1.487 8.723 1.00 87.81 100 PHE A C 1
ATOM 782 O O . PHE A 1 100 ? -17.237 2.152 9.138 1.00 87.81 100 PHE A O 1
ATOM 789 N N . PHE A 1 101 ? -15.964 0.306 9.260 1.00 85.56 101 PHE A N 1
ATOM 790 C CA . PHE A 1 101 ? -16.780 -0.374 10.277 1.00 85.56 101 PHE A CA 1
ATOM 791 C C . PHE A 1 101 ? -16.062 -0.521 11.632 1.00 85.56 101 PHE A C 1
ATOM 793 O O . PHE A 1 101 ? -15.823 -1.638 12.098 1.00 85.56 101 PHE A O 1
ATOM 800 N N . PRO A 1 102 ? -15.719 0.583 12.326 1.00 77.12 102 PRO A N 1
ATOM 801 C CA . PRO A 1 102 ? -14.968 0.486 13.564 1.00 77.12 102 PRO A CA 1
ATOM 802 C C . PRO A 1 102 ? -15.898 0.181 14.748 1.00 77.12 102 PRO A C 1
ATOM 804 O O . PRO A 1 10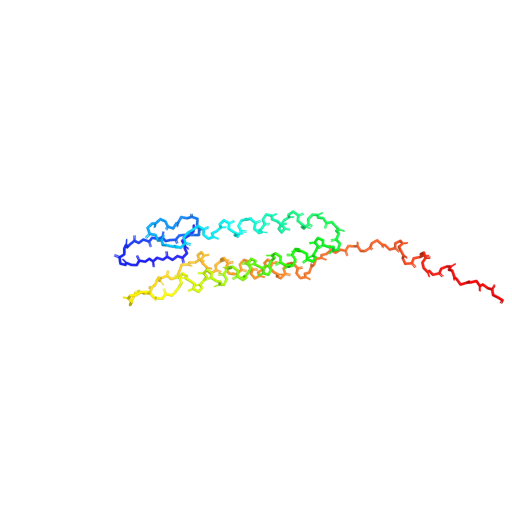2 ? -16.659 1.045 15.190 1.00 77.12 102 PRO A O 1
ATOM 807 N N . ASN A 1 103 ? -15.785 -1.013 15.333 1.00 67.25 103 ASN A N 1
ATOM 808 C CA . ASN A 1 103 ? -16.562 -1.417 16.510 1.00 67.25 103 ASN A CA 1
ATOM 809 C C . ASN A 1 103 ? -16.255 -0.495 17.714 1.00 67.25 103 ASN A C 1
ATOM 811 O O . ASN A 1 103 ? -15.146 -0.493 18.246 1.00 67.25 103 ASN A O 1
ATOM 815 N N . MET A 1 104 ? -17.213 0.349 18.114 1.00 66.62 104 MET A N 1
ATOM 816 C CA . MET A 1 104 ? -17.149 1.153 19.340 1.00 66.62 104 MET A CA 1
ATOM 817 C C . MET A 1 104 ? -18.346 0.831 20.216 1.00 66.62 104 MET A C 1
ATOM 819 O O . MET A 1 104 ? -19.486 0.954 19.781 1.00 66.62 104 MET A O 1
ATOM 823 N N . LYS A 1 105 ? -18.073 0.511 21.479 1.00 63.72 105 LYS A N 1
ATOM 824 C CA . LYS A 1 105 ? -19.078 0.591 22.532 1.00 63.72 105 LYS A CA 1
ATOM 825 C C . LYS A 1 105 ? -19.125 2.050 22.977 1.00 63.72 105 LYS A C 1
ATOM 827 O O . LYS A 1 105 ? -18.126 2.547 23.489 1.00 63.72 105 LYS A O 1
ATOM 832 N N . ILE A 1 106 ? -20.237 2.731 22.720 1.00 66.94 106 ILE A N 1
ATOM 833 C CA . ILE A 1 106 ? -20.500 4.061 23.278 1.00 66.94 106 ILE A CA 1
ATOM 834 C C . ILE A 1 106 ? -20.817 3.842 24.766 1.00 66.94 106 ILE A C 1
ATOM 836 O O . ILE A 1 106 ? -21.743 3.075 25.052 1.00 66.94 106 ILE A O 1
ATOM 840 N N . PRO A 1 107 ? -20.051 4.416 25.713 1.00 62.31 107 PRO A N 1
ATOM 841 C CA . PRO A 1 107 ? -20.414 4.380 27.126 1.00 62.31 107 PRO A CA 1
ATOM 842 C C . PRO A 1 107 ? -21.780 5.048 27.296 1.00 62.31 107 PRO A C 1
ATOM 844 O O . PRO A 1 107 ? -21.999 6.157 26.818 1.00 62.31 107 PRO A O 1
ATOM 847 N N . ARG A 1 108 ? -22.724 4.343 27.919 1.00 62.72 108 ARG A N 1
ATOM 848 C CA . ARG A 1 108 ? -24.134 4.752 28.020 1.00 62.72 108 ARG A CA 1
ATOM 849 C C . ARG A 1 108 ? -24.369 5.865 29.052 1.00 62.72 108 ARG A C 1
ATOM 851 O O . ARG A 1 108 ? -25.499 6.316 29.193 1.00 62.72 108 ARG A O 1
ATOM 858 N N . ASP A 1 109 ? -23.313 6.303 29.729 1.00 59.47 109 ASP A N 1
ATOM 859 C CA . ASP A 1 109 ? -23.385 7.131 30.934 1.00 59.47 109 ASP A CA 1
ATOM 860 C C . ASP A 1 109 ? -23.642 8.625 30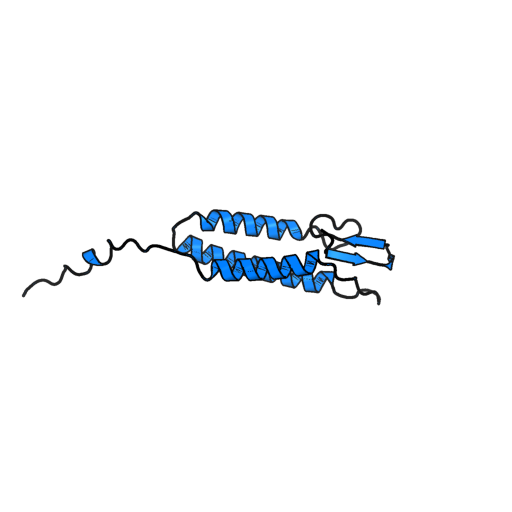.639 1.00 59.47 109 ASP A C 1
ATOM 862 O O . ASP A 1 109 ? -24.081 9.357 31.521 1.00 59.47 109 ASP A O 1
ATOM 866 N N . GLU A 1 110 ? -23.454 9.086 29.394 1.00 57.62 110 GLU A N 1
ATOM 867 C CA . GLU A 1 110 ? -23.726 10.485 29.001 1.00 57.62 110 GLU A CA 1
ATOM 868 C C . GLU A 1 110 ? -25.205 10.760 28.669 1.00 57.62 110 GLU A C 1
ATOM 870 O O . GLU A 1 110 ? -25.664 11.893 28.800 1.00 57.62 110 GLU A O 1
ATOM 875 N N . ILE A 1 111 ? -25.992 9.742 28.296 1.00 57.34 111 ILE A N 1
ATOM 876 C CA . ILE A 1 111 ? -27.414 9.929 27.931 1.00 57.34 111 ILE A CA 1
ATOM 877 C C . ILE A 1 111 ? -28.268 10.234 29.174 1.00 57.34 111 ILE A C 1
ATOM 879 O O . ILE A 1 111 ? -29.262 10.947 29.090 1.00 57.34 111 ILE A O 1
ATOM 883 N N . THR A 1 112 ? -27.867 9.744 30.347 1.00 57.84 112 THR A N 1
ATOM 884 C CA . THR A 1 112 ? -28.588 9.960 31.611 1.00 57.84 112 THR A CA 1
ATOM 885 C C . THR A 1 112 ? -28.327 11.318 32.262 1.00 57.84 112 THR A C 1
ATOM 887 O O . THR A 1 112 ? -29.072 11.695 33.160 1.00 57.84 112 THR A O 1
ATOM 890 N N . ALA A 1 113 ? -27.308 12.069 31.827 1.00 56.31 113 ALA A N 1
ATOM 891 C CA . ALA A 1 113 ? -27.001 13.386 32.393 1.00 56.31 113 ALA A CA 1
ATOM 892 C C . ALA A 1 113 ? -27.798 14.526 31.735 1.00 56.31 113 ALA A C 1
ATOM 894 O O . ALA A 1 113 ? -28.090 15.514 32.394 1.00 56.31 113 ALA A O 1
ATOM 895 N N . SER A 1 114 ? -28.199 14.383 30.465 1.00 56.88 114 SER A N 1
ATOM 896 C CA . SER A 1 114 ? -28.944 15.428 29.740 1.00 56.88 114 SER A CA 1
ATOM 897 C C . SER A 1 114 ? -30.472 15.320 29.879 1.00 56.88 114 SER A C 1
ATOM 899 O O . SER A 1 114 ? -31.185 16.164 29.343 1.00 56.88 114 SER A O 1
ATOM 901 N N . GLY A 1 115 ? -30.982 14.277 30.543 1.00 52.12 115 GLY A N 1
ATOM 902 C CA . GLY A 1 115 ? -32.421 14.018 30.687 1.00 52.12 115 GLY A CA 1
ATOM 903 C C . GLY A 1 115 ? -33.040 14.465 32.014 1.00 52.12 115 GLY A C 1
ATOM 904 O O . GLY A 1 115 ? -34.237 14.281 32.189 1.00 52.12 115 GLY A O 1
ATOM 905 N N . ASN A 1 116 ? -32.252 15.018 32.945 1.00 57.72 116 ASN A N 1
ATOM 906 C CA . ASN A 1 116 ? -32.700 15.321 34.313 1.00 57.72 116 ASN A CA 1
ATOM 907 C C . ASN A 1 116 ? -32.694 16.826 34.660 1.00 57.72 116 ASN A C 1
ATOM 909 O O . ASN A 1 116 ? -32.814 17.173 35.831 1.00 57.72 116 ASN A O 1
ATOM 913 N N . GLU A 1 117 ? -32.562 17.722 33.677 1.00 59.91 117 GLU A N 1
ATOM 914 C CA . GLU A 1 117 ? -32.638 19.183 33.872 1.00 59.91 117 GLU A CA 1
ATOM 915 C C . GLU A 1 117 ? -33.903 19.784 33.232 1.00 59.91 117 GLU A C 1
ATOM 917 O O . GLU A 1 117 ? -33.845 20.797 32.540 1.00 59.91 117 GLU A O 1
ATOM 922 N N . GLU A 1 118 ? -35.066 19.169 33.459 1.00 57.84 118 GLU A N 1
ATOM 923 C CA . GLU A 1 118 ? -36.352 19.844 33.250 1.00 57.84 118 GLU A CA 1
ATOM 924 C C . GLU A 1 118 ? -36.862 20.310 34.625 1.00 57.84 118 GLU A C 1
ATOM 926 O O . GLU A 1 118 ? -37.248 19.470 35.442 1.00 57.84 118 GLU A O 1
ATOM 931 N N . PRO A 1 119 ? -36.779 21.613 34.962 1.00 59.31 119 PRO A N 1
ATOM 932 C CA . PRO A 1 119 ? -37.328 22.111 36.215 1.00 59.31 119 PRO A CA 1
ATOM 933 C C . PRO A 1 119 ? -38.860 22.049 36.158 1.00 59.31 119 PRO A C 1
ATOM 935 O O . PRO A 1 119 ? -39.474 22.694 35.308 1.00 59.31 119 PRO A O 1
ATOM 938 N N . GLU A 1 120 ? -39.468 21.287 37.074 1.00 52.22 120 GLU A N 1
ATOM 939 C CA . GLU A 1 120 ? -40.893 21.409 37.403 1.00 52.22 120 GLU A CA 1
ATOM 940 C C . GLU A 1 120 ? -41.198 22.878 37.746 1.00 52.22 120 GLU A C 1
ATOM 942 O O . GLU A 1 120 ? -40.586 23.456 38.651 1.00 52.22 120 GLU A O 1
ATOM 947 N N . ALA A 1 121 ? -42.119 23.473 36.985 1.00 52.25 121 ALA A N 1
ATOM 948 C CA . ALA A 1 121 ? -42.704 24.792 37.210 1.00 52.25 121 ALA A CA 1
ATOM 949 C C . ALA A 1 121 ? -44.141 24.652 37.723 1.00 52.25 121 ALA A C 1
ATOM 951 O O . ALA A 1 121 ? -44.848 23.737 37.239 1.00 52.25 121 ALA A O 1
#

pLDDT: mean 85.77, std 12.35, range [52.12, 97.56]

Sequence (121 aa):
MPWVHIESVNLTVSGVDTEGTRFGKPAYIHFMLVGLIIVFSFIKQIWAKRFNLLFAALNLAWAIKNFVVMTKCEAGECPEKQTGLYLLVVASIALLITAFFPNMKIPRDEITASGNEEPEA

Secondary structure (DSSP, 8-state):
-EEEEETTTTEEEESS--TTSSS--THHHHHHHHHHHHHHHH---HHHHHHHHHHHHHHHHHHHHHHHHHHS-BTTB-PEEPHHHHHHHHHHHHHHHHHHS------GGGTTTSSS-----

Radius of gyration: 22.01 Å; chains: 1; bounding box: 60×36×64 Å